Protein AF-A0A1V2IT65-F1 (afdb_monomer_lite)

pLDDT: mean 82.8, std 13.89, range [36.97, 96.88]

Sequence (158 aa):
MSALSPRAVWTALASGGTTGITTDDLIVRLDGPARRRIDRLELTLLLAVAASTGLLSPKGRPARWILTDDGAAYAAHLYTRPLVDAEVWSALADLDTTGAPDRFPGPGLAGRVGCPVRTMALWCRRQVLAGSLTRSPDGWELTEQGRRLVAAVAGVPA

Structure (mmCIF, N/CA/C/O backbone):
data_AF-A0A1V2IT65-F1
#
_entry.id   AF-A0A1V2IT65-F1
#
loop_
_atom_site.group_PDB
_atom_site.id
_atom_site.type_symbol
_atom_site.label_atom_id
_atom_site.label_alt_id
_atom_site.label_comp_id
_atom_site.label_asym_id
_atom_site.label_entity_id
_atom_site.label_seq_id
_atom_site.pdbx_PDB_ins_code
_atom_site.Cartn_x
_atom_site.Cartn_y
_atom_site.Cartn_z
_atom_site.occupancy
_atom_site.B_iso_or_equiv
_atom_site.auth_seq_id
_atom_site.auth_comp_id
_atom_site.auth_asym_id
_atom_site.auth_atom_id
_atom_site.pdbx_PDB_model_num
ATOM 1 N N . MET A 1 1 ? 0.488 -17.107 4.934 1.00 36.97 1 MET A N 1
ATOM 2 C CA . MET A 1 1 ? 1.228 -16.301 3.941 1.00 36.97 1 MET A CA 1
ATOM 3 C C . MET A 1 1 ? 0.691 -14.889 4.050 1.00 36.97 1 MET A C 1
ATOM 5 O O . MET A 1 1 ? -0.507 -14.732 3.857 1.00 36.97 1 MET A O 1
ATOM 9 N N . SER A 1 2 ? 1.498 -13.909 4.467 1.00 47.06 2 SER A N 1
ATOM 10 C CA . SER A 1 2 ? 1.027 -12.518 4.438 1.00 47.06 2 SER A CA 1
ATOM 11 C C . SER A 1 2 ? 1.199 -11.990 3.025 1.00 47.06 2 SER A C 1
ATOM 13 O O . SER A 1 2 ? 2.291 -12.074 2.468 1.00 47.06 2 SER A O 1
ATOM 15 N N . ALA A 1 3 ? 0.108 -11.539 2.421 1.00 58.66 3 ALA A N 1
ATOM 16 C CA . ALA A 1 3 ? 0.123 -11.039 1.061 1.00 58.66 3 ALA A CA 1
ATOM 17 C C . ALA A 1 3 ? 0.694 -9.618 1.071 1.00 58.66 3 ALA A C 1
ATOM 19 O O . ALA A 1 3 ? 0.043 -8.695 1.563 1.00 58.66 3 ALA A O 1
ATOM 20 N N . LEU A 1 4 ? 1.893 -9.437 0.508 1.00 71.00 4 LEU A N 1
ATOM 21 C CA . LEU A 1 4 ? 2.407 -8.117 0.143 1.00 71.00 4 LEU A CA 1
ATOM 22 C C . LEU A 1 4 ? 1.296 -7.323 -0.550 1.00 71.00 4 LEU A C 1
ATOM 24 O O . LEU A 1 4 ? 0.790 -7.750 -1.588 1.00 71.00 4 LEU A O 1
ATOM 28 N N . SER A 1 5 ? 0.912 -6.175 0.016 1.00 78.25 5 SER A N 1
ATOM 29 C CA . SER A 1 5 ? -0.107 -5.323 -0.597 1.00 78.25 5 SER A CA 1
ATOM 30 C C . SER A 1 5 ? 0.362 -4.926 -2.000 1.00 78.25 5 SER A C 1
ATOM 32 O O . SER A 1 5 ? 1.385 -4.240 -2.118 1.00 78.25 5 SER A O 1
ATOM 34 N N . PRO A 1 6 ? -0.368 -5.293 -3.075 1.00 84.38 6 PRO A N 1
ATOM 35 C CA . PRO A 1 6 ? 0.007 -4.893 -4.426 1.00 84.38 6 PRO A CA 1
ATOM 36 C C . PRO A 1 6 ? 0.147 -3.373 -4.516 1.00 84.38 6 PRO A C 1
ATOM 38 O O . PRO A 1 6 ? 1.107 -2.855 -5.077 1.00 84.38 6 PRO A O 1
ATOM 41 N N . ARG A 1 7 ? -0.765 -2.642 -3.870 1.00 89.00 7 ARG A N 1
ATOM 42 C CA . ARG A 1 7 ? -0.734 -1.182 -3.815 1.00 89.00 7 ARG A CA 1
ATOM 43 C C . ARG A 1 7 ? 0.570 -0.658 -3.194 1.00 89.00 7 ARG A C 1
ATOM 45 O O . ARG A 1 7 ? 1.197 0.235 -3.762 1.00 89.00 7 ARG A O 1
ATOM 52 N N . ALA A 1 8 ? 1.028 -1.250 -2.094 1.00 86.31 8 ALA A N 1
ATOM 53 C CA . ALA A 1 8 ? 2.295 -0.877 -1.464 1.00 86.31 8 ALA A CA 1
ATOM 54 C C . ALA A 1 8 ? 3.491 -1.111 -2.401 1.00 86.31 8 ALA A C 1
ATOM 56 O O . ALA A 1 8 ? 4.302 -0.210 -2.606 1.00 86.31 8 ALA A O 1
ATOM 57 N N . VAL A 1 9 ? 3.555 -2.279 -3.050 1.00 89.75 9 VAL A N 1
ATOM 58 C CA . VAL A 1 9 ? 4.630 -2.620 -3.996 1.00 89.75 9 VAL A CA 1
ATOM 59 C C . VAL A 1 9 ? 4.676 -1.634 -5.167 1.00 89.75 9 VAL A C 1
ATOM 61 O O . VAL A 1 9 ? 5.728 -1.066 -5.456 1.00 89.75 9 VAL A O 1
ATOM 64 N N . TRP A 1 10 ? 3.538 -1.373 -5.815 1.00 92.50 10 TRP A N 1
ATOM 65 C CA . TRP A 1 10 ? 3.475 -0.495 -6.988 1.00 92.50 10 TRP A CA 1
ATOM 66 C C . TRP A 1 10 ? 3.763 0.971 -6.661 1.00 92.50 10 TRP A C 1
ATOM 68 O O . TRP A 1 10 ? 4.412 1.662 -7.446 1.00 92.50 10 TRP A O 1
ATOM 78 N N . THR A 1 11 ? 3.364 1.448 -5.483 1.00 88.25 11 THR A N 1
ATOM 79 C CA . THR A 1 11 ? 3.736 2.802 -5.039 1.00 88.25 11 THR A CA 1
ATOM 80 C C . THR A 1 11 ? 5.215 2.930 -4.701 1.00 88.25 11 THR A C 1
ATOM 82 O O . THR A 1 11 ? 5.843 3.932 -5.054 1.00 88.25 11 THR A O 1
ATOM 85 N N . ALA A 1 12 ? 5.805 1.905 -4.085 1.00 89.50 12 ALA A N 1
ATOM 86 C CA . ALA A 1 12 ? 7.236 1.874 -3.827 1.00 89.50 12 ALA A CA 1
ATOM 87 C C . ALA A 1 12 ? 8.040 1.826 -5.140 1.00 89.50 12 ALA A C 1
ATOM 89 O O . ALA A 1 12 ? 9.022 2.559 -5.271 1.00 89.50 12 ALA A O 1
ATOM 90 N N . LEU A 1 13 ? 7.579 1.075 -6.147 1.00 92.06 13 LEU A N 1
ATOM 91 C CA . LEU A 1 13 ? 8.142 1.094 -7.503 1.00 92.06 13 LEU A CA 1
ATOM 92 C C . LEU A 1 13 ? 8.058 2.491 -8.140 1.00 92.06 13 LEU A C 1
ATOM 94 O O . LEU A 1 13 ? 9.059 2.990 -8.653 1.00 92.06 13 LEU A O 1
ATOM 98 N N . ALA A 1 14 ? 6.905 3.162 -8.047 1.00 89.88 14 ALA A N 1
ATOM 99 C CA . ALA A 1 14 ? 6.700 4.497 -8.621 1.00 89.88 14 ALA A CA 1
ATOM 100 C C . ALA A 1 14 ? 7.640 5.560 -8.038 1.00 89.88 14 ALA A C 1
ATOM 102 O O . ALA A 1 14 ? 8.116 6.437 -8.757 1.00 89.88 14 ALA A O 1
ATOM 103 N N . SER A 1 15 ? 7.992 5.443 -6.757 1.00 85.88 15 SER A N 1
ATOM 104 C CA . SER A 1 15 ? 8.977 6.332 -6.128 1.00 85.88 15 SER A CA 1
ATOM 105 C C . SER A 1 15 ? 10.421 6.139 -6.629 1.00 85.88 15 SER A C 1
ATOM 107 O O . SER A 1 15 ? 11.301 6.914 -6.262 1.00 85.88 15 SER A O 1
ATOM 109 N N . GLY A 1 16 ? 10.695 5.112 -7.443 1.00 83.62 16 GLY A N 1
ATOM 110 C CA . GLY A 1 16 ? 11.967 4.926 -8.152 1.00 83.62 16 GLY A CA 1
ATOM 111 C C . GLY A 1 16 ? 12.108 5.769 -9.428 1.00 83.62 16 GLY A C 1
ATOM 112 O O . GLY A 1 16 ? 13.212 5.870 -9.963 1.00 83.62 16 GLY A O 1
ATOM 113 N N . GLY A 1 17 ? 11.017 6.380 -9.910 1.00 85.12 17 GLY A N 1
ATOM 114 C CA . GLY A 1 17 ? 11.011 7.263 -11.077 1.00 85.12 17 GLY A CA 1
ATOM 115 C C . GLY A 1 17 ? 11.711 6.670 -12.307 1.00 85.12 17 GLY A C 1
ATOM 116 O O . GLY A 1 17 ? 11.645 5.470 -12.572 1.00 85.12 17 GLY A O 1
ATOM 117 N N . THR A 1 18 ? 12.422 7.520 -13.050 1.00 84.81 18 THR A N 1
ATOM 118 C CA . THR A 1 18 ? 13.148 7.130 -14.273 1.00 84.81 18 THR A CA 1
ATOM 119 C C . THR A 1 18 ? 14.453 6.382 -14.006 1.00 84.81 18 THR A C 1
ATOM 121 O O . THR A 1 18 ? 14.986 5.737 -14.907 1.00 84.81 18 THR A O 1
ATOM 124 N N . THR A 1 19 ? 14.982 6.434 -12.781 1.00 87.69 19 THR A N 1
ATOM 125 C CA . THR A 1 19 ? 16.212 5.720 -12.409 1.00 87.69 19 THR A CA 1
ATOM 126 C C . THR A 1 19 ? 15.967 4.244 -12.100 1.00 87.69 19 THR A C 1
ATOM 128 O O . THR A 1 19 ? 16.907 3.446 -12.137 1.00 87.69 19 THR A O 1
ATOM 131 N N . GLY A 1 20 ? 14.712 3.887 -11.812 1.00 90.75 20 GLY A N 1
ATOM 132 C CA . GLY A 1 20 ? 14.311 2.566 -11.346 1.00 90.75 20 GLY A CA 1
ATOM 133 C C . GLY A 1 20 ? 14.714 2.292 -9.902 1.00 90.75 20 GLY A C 1
ATOM 134 O O . GLY A 1 20 ? 15.377 3.098 -9.249 1.00 90.75 20 GLY A O 1
ATOM 135 N N . ILE A 1 21 ? 14.312 1.126 -9.408 1.00 93.50 21 ILE A N 1
ATOM 136 C CA . ILE A 1 21 ? 14.603 0.659 -8.049 1.00 93.50 21 ILE A CA 1
ATOM 137 C C . ILE A 1 21 ? 15.145 -0.771 -8.087 1.00 93.50 21 ILE A C 1
ATOM 139 O O . ILE A 1 21 ? 14.717 -1.572 -8.920 1.00 93.50 21 ILE A O 1
ATOM 143 N N . THR A 1 22 ? 16.108 -1.107 -7.228 1.00 92.81 22 THR A N 1
ATOM 144 C CA . THR A 1 22 ? 16.573 -2.497 -7.104 1.00 92.81 22 THR A CA 1
ATOM 145 C C . THR A 1 22 ? 15.645 -3.303 -6.193 1.00 92.81 22 THR A C 1
ATOM 147 O O . THR A 1 22 ? 14.891 -2.743 -5.399 1.00 92.81 22 THR A O 1
ATOM 150 N N . THR A 1 23 ? 15.704 -4.634 -6.271 1.00 91.19 23 THR A N 1
ATOM 151 C CA . THR A 1 23 ? 14.961 -5.495 -5.335 1.00 91.19 23 THR A CA 1
ATOM 152 C C . THR A 1 23 ? 15.364 -5.229 -3.880 1.00 91.19 23 THR A C 1
ATOM 154 O O . THR A 1 23 ? 14.504 -5.234 -3.008 1.00 91.19 23 THR A O 1
ATOM 157 N N . ASP A 1 24 ? 16.646 -4.955 -3.611 1.00 88.94 24 ASP A N 1
ATOM 158 C CA . ASP A 1 24 ? 17.140 -4.632 -2.265 1.00 88.94 24 ASP A CA 1
ATOM 159 C C . ASP A 1 24 ? 16.550 -3.324 -1.734 1.00 88.94 24 ASP A C 1
ATOM 161 O O . ASP A 1 24 ? 16.014 -3.292 -0.627 1.00 88.94 24 ASP A O 1
ATOM 165 N N . ASP A 1 25 ? 16.562 -2.269 -2.550 1.00 89.56 25 ASP A N 1
ATOM 166 C CA . ASP A 1 25 ? 15.951 -0.986 -2.188 1.00 89.56 25 ASP A CA 1
ATOM 167 C C . ASP A 1 25 ? 14.444 -1.135 -1.935 1.00 89.56 25 ASP A C 1
ATOM 169 O O . ASP A 1 25 ? 13.890 -0.505 -1.033 1.00 89.56 25 ASP A O 1
ATOM 173 N N . LEU A 1 26 ? 13.772 -1.977 -2.726 1.00 89.44 26 LEU A N 1
ATOM 174 C CA . LEU A 1 26 ? 12.345 -2.239 -2.582 1.00 89.44 26 LEU A CA 1
ATOM 175 C C . LEU A 1 26 ? 12.040 -2.986 -1.276 1.00 89.44 26 LEU A C 1
ATOM 177 O O . LEU A 1 26 ? 11.113 -2.596 -0.573 1.00 89.44 26 LEU A O 1
ATOM 181 N N . ILE A 1 27 ? 12.845 -3.990 -0.912 1.00 86.56 27 ILE A N 1
ATOM 182 C CA . ILE A 1 27 ? 12.737 -4.683 0.383 1.00 86.56 27 ILE A CA 1
ATOM 183 C C . ILE A 1 27 ? 12.913 -3.685 1.527 1.00 86.56 27 ILE A C 1
ATOM 185 O O . ILE A 1 27 ? 12.055 -3.616 2.396 1.00 86.56 27 ILE A O 1
ATOM 189 N N . VAL A 1 28 ? 13.959 -2.851 1.497 1.00 84.81 28 VAL A N 1
ATOM 190 C CA . VAL A 1 28 ? 14.205 -1.843 2.546 1.00 84.81 28 VAL A CA 1
ATOM 191 C C . VAL A 1 28 ? 13.018 -0.887 2.701 1.00 84.81 28 VAL A C 1
ATOM 193 O O . VAL A 1 28 ? 12.633 -0.552 3.822 1.00 84.81 28 VAL A O 1
ATOM 196 N N . ARG A 1 29 ? 12.413 -0.457 1.587 1.00 82.75 29 ARG A N 1
ATOM 197 C CA . ARG A 1 29 ? 11.243 0.436 1.607 1.00 82.75 29 ARG A CA 1
ATOM 198 C C . ARG A 1 29 ? 9.984 -0.239 2.144 1.00 82.75 29 ARG A C 1
ATOM 200 O O . ARG A 1 29 ? 9.202 0.424 2.819 1.00 82.75 29 ARG A O 1
ATOM 207 N N . LEU A 1 30 ? 9.777 -1.515 1.828 1.00 80.75 30 LEU A N 1
ATOM 208 C CA . LEU A 1 30 ? 8.573 -2.253 2.209 1.00 80.75 30 LEU A CA 1
ATOM 209 C C . LEU A 1 30 ? 8.655 -2.841 3.631 1.00 80.75 30 LEU A C 1
ATOM 211 O O . LEU A 1 30 ? 7.638 -2.865 4.321 1.00 80.75 30 LEU A O 1
ATOM 215 N N . ASP A 1 31 ? 9.840 -3.256 4.090 1.00 73.12 31 ASP A N 1
ATOM 216 C CA . ASP A 1 31 ? 10.048 -3.837 5.427 1.00 73.12 31 ASP A CA 1
ATOM 217 C C . ASP A 1 31 ? 9.824 -2.795 6.541 1.00 73.12 31 ASP A C 1
ATOM 219 O O . ASP A 1 31 ? 9.221 -3.092 7.576 1.00 73.12 31 ASP A O 1
ATOM 223 N N . GLY A 1 32 ? 10.266 -1.546 6.348 1.00 60.53 32 GLY A N 1
ATOM 224 C CA . GLY A 1 32 ? 10.231 -0.527 7.404 1.00 60.53 32 GLY A CA 1
ATOM 225 C C . GLY A 1 32 ? 10.955 -0.955 8.705 1.00 60.53 32 GLY A C 1
ATOM 226 O O . GLY A 1 32 ? 11.633 -1.981 8.756 1.00 60.53 32 GLY A O 1
ATOM 227 N N . PRO A 1 33 ? 10.858 -0.173 9.799 1.00 42.44 33 PRO A N 1
ATOM 228 C CA . PRO A 1 33 ? 11.583 -0.453 11.048 1.00 42.44 33 PRO A CA 1
ATOM 229 C C . PRO A 1 33 ? 10.994 -1.592 11.910 1.00 42.44 33 PRO A C 1
ATOM 231 O O . PRO A 1 33 ? 11.645 -2.028 12.857 1.00 42.44 33 PRO A O 1
ATOM 234 N N . ALA A 1 34 ? 9.795 -2.095 11.598 1.00 44.47 34 ALA A N 1
ATOM 235 C CA . ALA A 1 34 ? 9.119 -3.164 12.342 1.00 44.47 34 ALA A CA 1
ATOM 236 C C . ALA A 1 34 ? 9.144 -4.452 11.505 1.00 44.47 34 ALA A C 1
ATOM 238 O O . ALA A 1 34 ? 8.352 -4.632 10.584 1.00 44.47 34 ALA A O 1
ATOM 239 N N . ARG A 1 35 ? 10.143 -5.290 11.780 1.00 50.91 35 ARG A N 1
ATOM 240 C CA . ARG A 1 35 ? 10.584 -6.403 10.933 1.00 50.91 35 ARG A CA 1
ATOM 241 C C . ARG A 1 35 ? 9.530 -7.506 10.772 1.00 50.91 35 ARG A C 1
ATOM 243 O O . ARG A 1 35 ? 9.283 -8.259 11.709 1.00 50.91 35 ARG A O 1
ATOM 250 N N . ARG A 1 36 ? 9.106 -7.743 9.530 1.00 58.12 36 ARG A N 1
ATOM 251 C CA . ARG A 1 36 ? 8.805 -9.084 9.004 1.00 58.12 36 ARG A CA 1
ATOM 252 C C . ARG A 1 36 ? 9.618 -9.237 7.724 1.00 58.12 36 ARG A C 1
ATOM 254 O O . ARG A 1 36 ? 9.602 -8.338 6.902 1.00 58.12 36 ARG A O 1
ATOM 261 N N . ARG A 1 37 ? 10.391 -10.316 7.588 1.00 62.44 37 ARG A N 1
ATOM 262 C CA . ARG A 1 37 ? 11.332 -10.484 6.470 1.00 62.44 37 ARG A CA 1
ATOM 263 C C . ARG A 1 37 ? 10.543 -10.742 5.186 1.00 62.44 37 ARG A C 1
ATOM 265 O O . ARG A 1 37 ? 10.010 -11.840 5.040 1.00 62.44 37 ARG A O 1
ATOM 272 N N . ILE A 1 38 ? 10.465 -9.766 4.281 1.00 73.25 38 ILE A N 1
ATOM 273 C CA . ILE A 1 38 ? 9.951 -10.009 2.929 1.00 73.25 38 ILE A CA 1
ATOM 274 C C . ILE A 1 38 ? 10.789 -11.104 2.267 1.00 73.25 38 ILE A C 1
ATOM 276 O O . ILE A 1 38 ? 12.025 -11.052 2.268 1.00 73.25 38 ILE A O 1
ATOM 280 N N . ASP A 1 39 ? 10.120 -12.109 1.699 1.00 80.69 39 ASP A N 1
ATOM 281 C CA . ASP A 1 39 ? 10.804 -13.134 0.924 1.00 80.69 39 ASP A CA 1
ATOM 282 C C . ASP A 1 39 ? 11.313 -12.514 -0.385 1.00 80.69 39 ASP A C 1
ATOM 284 O O . ASP A 1 39 ? 10.555 -12.123 -1.278 1.00 80.69 39 ASP A O 1
ATOM 288 N N . ARG A 1 40 ? 12.641 -12.411 -0.492 1.00 85.69 40 ARG A N 1
ATOM 289 C CA . ARG A 1 40 ? 13.320 -11.881 -1.675 1.00 85.69 40 ARG A CA 1
ATOM 290 C C . ARG A 1 40 ? 12.934 -12.647 -2.937 1.00 85.69 40 ARG A C 1
ATOM 292 O O . ARG A 1 40 ? 12.837 -12.026 -3.997 1.00 85.69 40 ARG A O 1
ATOM 299 N N . LEU A 1 41 ? 12.778 -13.967 -2.854 1.00 86.25 41 LEU A N 1
ATOM 300 C CA . LEU A 1 41 ? 12.441 -14.798 -4.003 1.00 86.25 41 LEU A CA 1
ATOM 301 C C . LEU A 1 41 ? 11.020 -14.488 -4.473 1.00 86.25 41 LEU A C 1
ATOM 303 O O . LEU A 1 41 ? 10.825 -14.242 -5.661 1.00 86.25 41 LEU A O 1
ATOM 307 N N . GLU A 1 42 ? 10.065 -14.420 -3.545 1.00 84.69 42 GLU A N 1
ATOM 308 C CA . GLU A 1 42 ? 8.672 -14.071 -3.844 1.00 84.69 42 GLU A CA 1
ATOM 309 C C . GLU A 1 42 ? 8.573 -12.692 -4.504 1.00 84.69 42 GLU A C 1
ATOM 311 O O . GLU A 1 42 ? 7.977 -12.550 -5.575 1.00 84.69 42 GLU A O 1
ATOM 316 N N . LEU A 1 43 ? 9.242 -11.686 -3.929 1.00 88.19 43 LEU A N 1
ATOM 317 C CA . LEU A 1 43 ? 9.264 -10.342 -4.499 1.00 88.19 43 LEU A CA 1
ATOM 318 C C . LEU A 1 43 ? 9.926 -10.325 -5.883 1.00 88.19 43 LEU A C 1
ATOM 320 O O . LEU A 1 43 ? 9.425 -9.686 -6.804 1.00 88.19 43 LEU A O 1
ATOM 324 N N . THR A 1 44 ? 11.032 -11.049 -6.063 1.00 90.50 44 THR A N 1
ATOM 325 C CA . THR A 1 44 ? 11.723 -11.128 -7.359 1.00 90.50 44 THR A CA 1
ATOM 326 C C . THR A 1 44 ? 10.845 -11.779 -8.428 1.00 90.50 44 THR A C 1
ATOM 328 O O . THR A 1 44 ? 10.813 -11.293 -9.557 1.00 90.50 44 THR A O 1
ATOM 331 N N . LEU A 1 45 ? 10.109 -12.841 -8.089 1.00 89.56 45 LEU A N 1
ATOM 332 C CA . LEU A 1 45 ? 9.168 -13.493 -9.003 1.00 89.56 45 LEU A CA 1
ATOM 333 C C . LEU A 1 45 ? 8.018 -12.556 -9.384 1.00 89.56 45 LEU A C 1
ATOM 335 O O . LEU A 1 45 ? 7.698 -12.448 -10.566 1.00 89.56 45 LEU A O 1
ATOM 339 N N . LEU A 1 46 ? 7.456 -11.821 -8.420 1.00 90.62 46 LEU A N 1
ATOM 340 C CA . LEU A 1 46 ? 6.443 -10.793 -8.682 1.00 90.62 46 LEU A CA 1
ATOM 341 C C . LEU A 1 46 ? 6.938 -9.743 -9.687 1.00 90.62 46 LEU A C 1
ATOM 343 O O . LEU A 1 46 ? 6.235 -9.419 -10.644 1.00 90.62 46 LEU A O 1
ATOM 347 N N . LEU A 1 47 ? 8.163 -9.246 -9.506 1.00 93.75 47 LEU A N 1
ATOM 348 C CA . LEU A 1 47 ? 8.771 -8.260 -10.404 1.00 93.75 47 LEU A CA 1
ATOM 349 C C . LEU A 1 47 ? 9.067 -8.847 -11.790 1.00 93.75 47 LEU A C 1
ATOM 351 O O . LEU A 1 47 ? 8.848 -8.181 -12.801 1.00 93.75 47 LEU A O 1
ATOM 355 N N . ALA A 1 48 ? 9.508 -10.104 -11.857 1.00 93.12 48 ALA A N 1
ATOM 356 C CA . ALA A 1 48 ? 9.735 -10.803 -13.118 1.00 93.12 48 ALA A CA 1
ATOM 357 C C . ALA A 1 48 ? 8.432 -11.015 -13.907 1.00 93.12 48 ALA A C 1
ATOM 359 O O . ALA A 1 48 ? 8.418 -10.816 -15.120 1.00 93.12 48 ALA A O 1
ATOM 360 N N . VAL A 1 49 ? 7.328 -11.354 -13.233 1.00 94.31 49 VAL A N 1
ATOM 361 C CA . VAL A 1 49 ? 5.995 -11.467 -13.852 1.00 94.31 49 VAL A CA 1
ATOM 362 C C . VAL A 1 49 ? 5.481 -10.101 -14.316 1.00 94.31 49 VAL A C 1
ATOM 364 O O . VAL A 1 49 ? 4.951 -9.965 -15.418 1.00 94.31 49 VAL A O 1
ATOM 367 N N . ALA A 1 50 ? 5.673 -9.051 -13.518 1.00 94.69 50 ALA A N 1
ATOM 368 C CA . ALA A 1 50 ? 5.342 -7.689 -13.934 1.00 94.69 50 ALA A CA 1
ATOM 369 C C . ALA A 1 50 ? 6.173 -7.240 -15.155 1.00 94.69 50 ALA A C 1
ATOM 371 O O . ALA A 1 50 ? 5.673 -6.532 -16.027 1.00 94.69 50 ALA A O 1
ATOM 372 N N . ALA A 1 51 ? 7.423 -7.693 -15.270 1.00 95.44 51 ALA A N 1
ATOM 373 C CA . ALA A 1 51 ? 8.235 -7.447 -16.456 1.00 95.44 51 ALA A CA 1
ATOM 374 C C . ALA A 1 51 ? 7.766 -8.253 -17.677 1.00 95.44 51 ALA A C 1
ATOM 376 O O . ALA A 1 51 ? 7.688 -7.702 -18.773 1.00 95.44 51 ALA A O 1
ATOM 377 N N . SER A 1 52 ? 7.404 -9.530 -17.511 1.00 95.94 52 SER A N 1
ATOM 378 C CA . SER A 1 52 ? 6.910 -10.360 -18.622 1.00 95.94 52 SER A CA 1
ATOM 379 C C . SER A 1 52 ? 5.552 -9.900 -19.160 1.00 95.94 52 SER A C 1
ATOM 381 O O . SER A 1 52 ? 5.243 -10.136 -20.324 1.00 95.94 52 SER A O 1
ATOM 383 N N . THR A 1 53 ? 4.770 -9.204 -18.335 1.00 94.75 53 THR A N 1
ATOM 384 C CA . THR A 1 53 ? 3.493 -8.575 -18.709 1.00 94.75 53 THR A CA 1
ATOM 385 C C . THR A 1 53 ? 3.648 -7.147 -19.240 1.00 94.75 53 THR A C 1
ATOM 387 O O . THR A 1 53 ? 2.650 -6.505 -19.551 1.00 94.7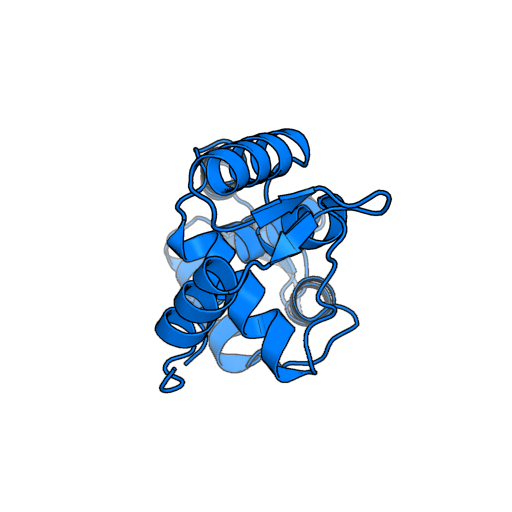5 53 THR A O 1
ATOM 390 N N . GLY A 1 54 ? 4.880 -6.641 -19.371 1.00 95.50 54 GLY A N 1
ATOM 391 C CA . GLY A 1 54 ? 5.157 -5.328 -19.961 1.00 95.50 54 GLY A CA 1
ATOM 392 C C . GLY A 1 54 ? 4.959 -4.135 -19.023 1.00 95.50 54 GLY A C 1
ATOM 393 O O . GLY A 1 54 ? 5.062 -2.996 -19.470 1.00 95.50 54 GLY A O 1
ATOM 394 N N . LEU A 1 55 ? 4.723 -4.355 -17.728 1.00 96.62 55 LEU A N 1
ATOM 395 C CA . LEU A 1 55 ? 4.549 -3.282 -16.740 1.00 96.62 55 LEU A CA 1
ATOM 396 C C . LEU A 1 55 ? 5.882 -2.780 -16.157 1.00 96.62 55 LEU A C 1
ATOM 398 O O . LEU A 1 55 ? 5.965 -1.675 -15.619 1.00 96.62 55 LEU A O 1
ATOM 402 N N . LEU A 1 56 ? 6.938 -3.591 -16.250 1.00 96.88 56 LEU A N 1
ATOM 403 C CA . LEU A 1 56 ? 8.287 -3.237 -15.814 1.00 96.88 56 LEU A CA 1
ATOM 404 C C . LEU A 1 56 ? 9.316 -3.506 -16.912 1.00 96.88 56 LEU A C 1
ATOM 406 O O . LEU A 1 56 ? 9.239 -4.488 -17.644 1.00 96.88 56 LEU A O 1
ATOM 410 N N . SER A 1 57 ? 10.343 -2.665 -16.966 1.00 95.75 57 SER A N 1
ATOM 411 C CA . SER A 1 57 ? 11.542 -2.872 -17.770 1.00 95.75 57 SER A CA 1
ATOM 412 C C . SER A 1 57 ? 12.750 -3.065 -16.846 1.00 95.75 57 SER A C 1
ATOM 414 O O . SER A 1 57 ? 13.139 -2.118 -16.154 1.00 95.75 57 SER A O 1
ATOM 416 N N . PRO A 1 58 ? 13.361 -4.264 -16.795 1.00 94.75 58 PRO A N 1
ATOM 417 C CA . PRO A 1 58 ? 14.597 -4.472 -16.051 1.00 94.75 58 PRO A CA 1
ATOM 418 C C . PRO A 1 58 ? 15.788 -3.847 -16.793 1.00 94.75 58 PRO A C 1
ATOM 420 O O . PRO A 1 58 ? 15.982 -4.076 -17.990 1.00 94.75 58 PRO A O 1
ATOM 423 N N . LYS A 1 59 ? 16.627 -3.081 -16.086 1.00 92.25 59 LYS A N 1
ATOM 424 C CA . LYS A 1 59 ? 17.849 -2.462 -16.629 1.00 92.25 59 LYS A CA 1
ATOM 425 C C . LYS A 1 59 ? 19.080 -2.761 -15.775 1.00 92.25 59 LYS A C 1
ATOM 427 O O . LYS A 1 59 ? 19.045 -2.624 -14.558 1.00 92.25 59 LYS A O 1
ATOM 432 N N . GLY A 1 60 ? 20.197 -3.079 -16.429 1.00 90.06 60 GLY A N 1
ATOM 433 C CA . GLY A 1 60 ? 21.498 -3.262 -15.776 1.00 90.06 60 GLY A CA 1
ATOM 434 C C . GLY A 1 60 ? 21.627 -4.543 -14.942 1.00 90.06 60 GLY A C 1
ATOM 435 O O . GLY A 1 60 ? 20.782 -5.438 -14.999 1.00 90.06 60 GLY A O 1
ATOM 436 N N . ARG A 1 61 ? 22.736 -4.637 -14.197 1.00 85.62 61 ARG A N 1
ATOM 437 C CA . ARG A 1 61 ? 23.028 -5.704 -13.228 1.00 85.62 61 ARG A CA 1
ATOM 438 C C . ARG A 1 61 ? 23.662 -5.081 -11.968 1.00 85.62 61 ARG A C 1
ATOM 440 O O . ARG A 1 61 ? 24.713 -4.461 -12.113 1.00 85.62 61 ARG A O 1
ATOM 447 N N . PRO A 1 62 ? 23.065 -5.226 -10.766 1.00 83.75 62 PRO A N 1
ATOM 448 C CA . PRO A 1 62 ? 21.763 -5.851 -10.501 1.00 83.75 62 PRO A CA 1
ATOM 449 C C . PRO A 1 62 ? 20.620 -5.131 -11.234 1.00 83.75 62 PRO A C 1
ATOM 451 O O . PRO A 1 62 ? 20.736 -3.951 -11.564 1.00 83.75 62 PRO A O 1
ATOM 454 N N . ALA A 1 63 ? 19.546 -5.865 -11.539 1.00 89.31 63 ALA A N 1
ATOM 455 C CA . ALA A 1 63 ? 18.420 -5.319 -12.288 1.00 89.31 63 ALA A CA 1
ATOM 456 C C . ALA A 1 63 ? 17.766 -4.169 -11.509 1.00 89.31 63 ALA A C 1
ATOM 458 O O . ALA A 1 63 ? 17.378 -4.324 -10.349 1.00 89.31 63 ALA A O 1
ATOM 459 N N . ARG A 1 64 ? 17.635 -3.021 -12.169 1.00 94.31 64 ARG A N 1
ATOM 460 C CA . ARG A 1 64 ? 16.773 -1.919 -11.753 1.00 94.31 64 ARG A CA 1
ATOM 461 C C . ARG A 1 64 ? 15.443 -2.058 -12.467 1.00 94.31 64 ARG A C 1
ATOM 463 O O . ARG A 1 64 ? 15.409 -2.133 -13.694 1.00 94.31 64 ARG A O 1
ATOM 470 N N . TRP A 1 65 ? 14.370 -2.095 -11.699 1.00 95.31 65 TRP A N 1
ATOM 471 C CA . TRP A 1 65 ? 13.010 -2.192 -12.201 1.00 95.31 65 TRP A CA 1
ATOM 472 C C . TRP A 1 65 ? 12.499 -0.785 -12.483 1.00 95.31 65 TRP A C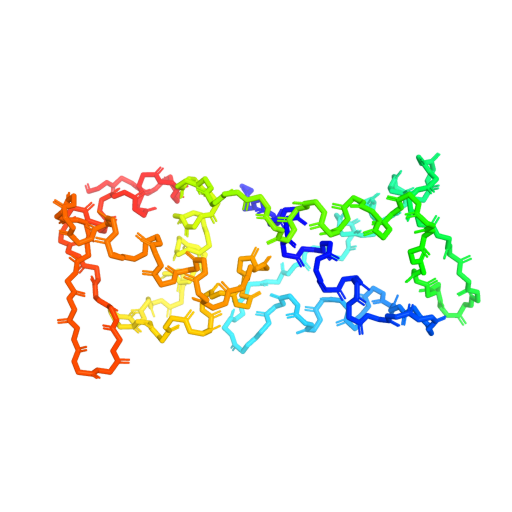 1
ATOM 474 O O . TRP A 1 65 ? 12.376 0.027 -11.565 1.00 95.31 65 TRP A O 1
ATOM 484 N N . ILE A 1 66 ? 12.263 -0.485 -13.758 1.00 95.50 66 ILE A N 1
ATOM 485 C CA . ILE A 1 66 ? 11.722 0.798 -14.216 1.00 95.50 66 ILE A CA 1
ATOM 486 C C . ILE A 1 66 ? 10.285 0.565 -14.668 1.00 95.50 66 ILE A C 1
ATOM 488 O O . ILE A 1 66 ? 10.025 -0.398 -15.388 1.00 95.50 66 ILE A O 1
ATOM 492 N N . LEU A 1 67 ? 9.357 1.428 -14.261 1.00 96.00 67 LEU A N 1
ATOM 493 C CA . LEU A 1 67 ? 7.986 1.379 -14.767 1.00 96.00 67 LEU A CA 1
ATOM 494 C C . LEU A 1 67 ? 7.961 1.726 -16.257 1.00 96.00 67 LEU A C 1
ATOM 496 O O . LEU A 1 67 ? 8.588 2.694 -16.684 1.00 96.00 67 LEU A O 1
ATOM 500 N N . THR A 1 68 ? 7.229 0.937 -17.036 1.00 96.19 68 THR A N 1
ATOM 501 C CA . THR A 1 68 ? 6.779 1.362 -18.368 1.00 96.19 68 THR A CA 1
ATOM 502 C C . THR A 1 68 ? 5.640 2.374 -18.226 1.00 96.19 68 THR A C 1
ATOM 504 O O . THR A 1 68 ? 5.155 2.602 -17.115 1.00 96.19 68 THR A O 1
ATOM 507 N N . ASP A 1 69 ? 5.176 2.963 -19.328 1.00 95.62 69 ASP A N 1
ATOM 508 C CA . ASP A 1 69 ? 4.010 3.857 -19.296 1.00 95.62 69 ASP A CA 1
ATOM 509 C C . ASP A 1 69 ? 2.764 3.133 -18.754 1.00 95.62 69 ASP A C 1
ATOM 511 O O . ASP A 1 69 ? 2.071 3.660 -17.881 1.00 95.62 69 ASP A O 1
ATOM 515 N N . ASP A 1 70 ? 2.546 1.880 -19.168 1.00 95.81 70 ASP A N 1
ATOM 516 C CA . ASP A 1 70 ? 1.465 1.031 -18.654 1.00 95.81 70 ASP A CA 1
ATOM 517 C C . ASP A 1 70 ? 1.648 0.713 -17.164 1.00 95.81 70 ASP A C 1
ATOM 519 O O . ASP A 1 70 ? 0.699 0.785 -16.379 1.00 95.81 70 ASP A O 1
ATOM 523 N N . GLY A 1 71 ? 2.880 0.418 -16.738 1.00 95.12 71 GLY A N 1
ATOM 524 C CA . GLY A 1 71 ? 3.210 0.223 -15.326 1.00 95.12 71 GLY A CA 1
ATOM 525 C C . GLY A 1 71 ? 2.960 1.473 -14.482 1.00 95.12 71 GLY A C 1
ATOM 526 O O . GLY A 1 71 ? 2.427 1.380 -13.375 1.00 95.12 71 GLY A O 1
ATOM 527 N N . ALA A 1 72 ? 3.304 2.651 -15.004 1.00 93.75 72 ALA A N 1
ATOM 528 C CA . ALA A 1 72 ? 3.072 3.932 -14.347 1.00 93.75 72 ALA A CA 1
ATOM 529 C C . ALA A 1 72 ? 1.575 4.251 -14.246 1.00 93.75 72 ALA A C 1
ATOM 531 O O . ALA A 1 72 ? 1.106 4.648 -13.176 1.00 93.75 72 ALA A O 1
ATOM 532 N N . ALA A 1 73 ? 0.810 4.011 -15.314 1.00 94.12 73 ALA A N 1
ATOM 533 C CA . ALA A 1 73 ? -0.643 4.147 -15.308 1.00 94.12 73 ALA A CA 1
ATOM 534 C C . ALA A 1 73 ? -1.296 3.190 -14.298 1.00 94.12 73 ALA A C 1
ATOM 536 O O . ALA A 1 73 ? -2.164 3.598 -13.521 1.00 94.12 73 ALA A O 1
ATOM 537 N N . TYR A 1 74 ? -0.833 1.939 -14.240 1.00 93.88 74 TYR A N 1
ATOM 538 C CA . TYR A 1 74 ? -1.315 0.952 -13.279 1.00 93.88 74 TYR A CA 1
ATOM 539 C C . TYR A 1 74 ? -0.998 1.347 -11.829 1.00 93.88 74 TYR A C 1
ATOM 541 O O . TYR A 1 74 ? -1.882 1.323 -10.968 1.00 93.88 74 TYR A O 1
ATOM 549 N N . ALA A 1 75 ? 0.229 1.798 -11.553 1.00 92.69 75 ALA A N 1
ATOM 550 C CA . ALA A 1 75 ? 0.611 2.300 -10.236 1.00 92.69 75 ALA A CA 1
ATOM 551 C C . ALA A 1 75 ? -0.234 3.518 -9.820 1.00 92.69 75 ALA A C 1
ATOM 553 O O . ALA A 1 75 ? -0.719 3.579 -8.687 1.00 92.69 75 ALA A O 1
ATOM 554 N N . ALA A 1 76 ? -0.475 4.459 -10.739 1.00 92.06 76 ALA A N 1
ATOM 555 C CA . ALA A 1 76 ? -1.320 5.627 -10.496 1.00 92.06 76 ALA A CA 1
ATOM 556 C C . ALA A 1 76 ? -2.784 5.241 -10.217 1.00 92.06 76 ALA A C 1
ATOM 558 O O . ALA A 1 76 ? -3.410 5.785 -9.299 1.00 92.06 76 ALA A O 1
ATOM 559 N N . HIS A 1 77 ? -3.323 4.265 -10.953 1.00 92.62 77 HIS A N 1
ATOM 560 C CA . HIS A 1 77 ? -4.653 3.712 -10.704 1.00 92.62 77 HIS A CA 1
ATOM 561 C C . HIS A 1 77 ? -4.752 3.102 -9.297 1.00 92.62 77 HIS A C 1
ATOM 563 O O . HIS A 1 77 ? -5.659 3.439 -8.532 1.00 92.62 77 HIS A O 1
ATOM 569 N N . LEU A 1 78 ? -3.788 2.262 -8.906 1.00 90.94 78 LEU A N 1
ATOM 570 C CA . LEU A 1 78 ? -3.754 1.661 -7.570 1.00 90.94 78 LEU A CA 1
ATOM 571 C C . LEU A 1 78 ? -3.616 2.706 -6.454 1.00 90.94 78 LEU A C 1
ATOM 573 O O . LEU A 1 78 ? -4.237 2.563 -5.399 1.00 90.94 78 LEU A O 1
ATOM 577 N N . TYR A 1 79 ? -2.837 3.765 -6.678 1.00 88.69 79 TYR A N 1
ATOM 578 C CA . TYR A 1 79 ? -2.647 4.831 -5.695 1.00 88.69 79 TYR A CA 1
ATOM 579 C C . TYR A 1 79 ? -3.929 5.637 -5.445 1.00 88.69 79 TYR A C 1
ATOM 581 O O . TYR A 1 79 ? -4.219 6.019 -4.309 1.00 88.69 79 TYR A O 1
ATOM 589 N N . THR A 1 80 ? -4.713 5.882 -6.496 1.00 88.62 80 THR A N 1
ATOM 590 C CA . THR A 1 80 ? -5.882 6.777 -6.454 1.00 88.62 80 THR A CA 1
ATOM 591 C C . THR A 1 80 ? -7.208 6.065 -6.192 1.00 88.62 80 THR A C 1
ATOM 593 O O . THR A 1 80 ? -8.156 6.708 -5.736 1.00 88.62 80 THR A O 1
ATOM 596 N N . ARG A 1 81 ? -7.298 4.748 -6.424 1.00 89.62 81 ARG A N 1
ATOM 597 C CA . ARG A 1 81 ? -8.536 3.990 -6.189 1.00 89.62 81 ARG A CA 1
ATOM 598 C C . ARG A 1 81 ? -8.939 3.978 -4.701 1.00 89.62 81 ARG A C 1
ATOM 600 O O . ARG A 1 81 ? -8.064 4.014 -3.827 1.00 89.62 81 ARG A O 1
ATOM 607 N N . PRO A 1 82 ? -10.239 3.840 -4.378 1.00 89.12 82 PRO A N 1
ATOM 608 C CA . PRO A 1 82 ? -10.705 3.690 -2.998 1.00 89.12 82 PRO A CA 1
ATOM 609 C C . PRO A 1 82 ? -9.987 2.566 -2.235 1.00 89.12 82 PRO A C 1
ATOM 611 O O . PRO A 1 82 ? -9.580 1.560 -2.820 1.00 89.12 82 PRO A O 1
ATOM 614 N N . LEU A 1 83 ? -9.817 2.739 -0.922 1.00 90.25 83 LEU A N 1
ATOM 615 C CA . LEU A 1 83 ? -9.267 1.698 -0.051 1.00 90.25 83 LEU A CA 1
ATOM 616 C C . LEU A 1 83 ? -10.298 0.594 0.180 1.00 90.25 83 LEU A C 1
ATOM 618 O O . LEU A 1 83 ? -11.445 0.875 0.545 1.00 90.25 83 LEU A O 1
ATOM 622 N N . VAL A 1 84 ? -9.858 -0.650 0.009 1.00 88.88 84 VAL A N 1
ATOM 623 C CA . VAL A 1 84 ? -10.619 -1.834 0.407 1.00 88.88 84 VAL A CA 1
ATOM 624 C C . VAL A 1 84 ? -10.239 -2.179 1.842 1.00 88.88 84 VAL A C 1
ATOM 626 O O . VAL A 1 84 ? -9.060 -2.185 2.184 1.00 88.88 84 VAL A O 1
ATOM 629 N N . ASP A 1 85 ? -11.228 -2.482 2.683 1.00 90.06 85 ASP A N 1
ATOM 630 C CA . ASP A 1 85 ? -11.003 -2.733 4.113 1.00 90.06 85 ASP A CA 1
ATOM 631 C C . ASP A 1 85 ? -9.982 -3.851 4.355 1.00 90.06 85 ASP A C 1
ATOM 633 O O . ASP A 1 85 ? -9.089 -3.690 5.180 1.00 90.06 85 ASP A O 1
ATOM 637 N N . ALA A 1 86 ? -10.038 -4.927 3.565 1.00 85.69 86 ALA A N 1
ATOM 638 C CA . ALA A 1 86 ? -9.080 -6.027 3.642 1.00 85.69 86 ALA A CA 1
ATOM 639 C C . ALA A 1 86 ? -7.617 -5.582 3.435 1.00 85.69 86 ALA A C 1
ATOM 641 O O . ALA A 1 86 ? -6.739 -6.101 4.110 1.00 85.69 86 ALA A O 1
ATOM 642 N N . GLU A 1 87 ? -7.333 -4.601 2.565 1.00 85.25 87 GLU A N 1
ATOM 643 C CA . GLU A 1 87 ? -5.955 -4.111 2.359 1.00 85.25 87 GLU A CA 1
ATOM 644 C C . GLU A 1 87 ? -5.396 -3.465 3.632 1.00 85.25 87 GLU A C 1
ATOM 646 O O . GLU A 1 87 ? -4.223 -3.632 3.962 1.00 85.25 87 GLU A O 1
ATOM 651 N N . VAL A 1 88 ? -6.240 -2.716 4.345 1.00 88.06 88 VAL A N 1
ATOM 652 C CA . VAL A 1 88 ? -5.830 -1.973 5.539 1.00 88.06 88 VAL A CA 1
ATOM 653 C C . VAL A 1 88 ? -5.796 -2.887 6.760 1.00 88.06 88 VAL A C 1
ATOM 655 O O . VAL A 1 88 ? -4.845 -2.819 7.535 1.00 88.06 88 VAL A O 1
ATOM 658 N N . TRP A 1 89 ? -6.778 -3.780 6.909 1.00 88.00 89 TRP A N 1
ATOM 659 C CA . TRP A 1 89 ? -6.788 -4.760 7.995 1.00 88.00 89 TRP A CA 1
ATOM 660 C C . TRP A 1 89 ? -5.620 -5.741 7.897 1.00 88.00 89 TRP A C 1
ATOM 662 O O . TRP A 1 89 ? -5.001 -6.014 8.920 1.00 88.00 89 TRP A O 1
ATOM 672 N N . SER A 1 90 ? -5.239 -6.187 6.694 1.00 80.62 90 SER A N 1
ATOM 673 C CA . SER A 1 90 ? -4.026 -6.998 6.509 1.00 80.62 90 SER A CA 1
ATOM 674 C C . SER A 1 90 ? -2.762 -6.229 6.893 1.00 80.62 90 SER A C 1
ATOM 676 O O . SER A 1 90 ? -1.917 -6.753 7.613 1.00 80.62 90 SER A O 1
ATOM 678 N N . ALA A 1 91 ? -2.653 -4.957 6.491 1.00 80.94 91 ALA A N 1
ATOM 679 C CA . ALA A 1 91 ? -1.510 -4.120 6.858 1.00 80.94 91 ALA A CA 1
ATOM 680 C C . ALA A 1 91 ? -1.412 -3.860 8.376 1.00 80.94 91 ALA A C 1
ATOM 682 O O . ALA A 1 91 ? -0.310 -3.703 8.903 1.00 80.94 91 ALA A O 1
ATOM 683 N N . LEU A 1 92 ? -2.551 -3.806 9.075 1.00 82.50 92 LEU A N 1
ATOM 684 C CA . LEU A 1 92 ? -2.621 -3.711 10.536 1.00 82.50 92 LEU A CA 1
ATOM 685 C C . LEU A 1 92 ? -2.309 -5.051 11.222 1.00 82.50 92 LEU A C 1
ATOM 687 O O . LEU A 1 92 ? -1.598 -5.062 12.221 1.00 82.50 92 LEU A O 1
ATOM 691 N N . ALA A 1 93 ? -2.765 -6.176 10.672 1.00 78.81 93 ALA A N 1
ATOM 692 C CA . ALA A 1 93 ? -2.422 -7.512 11.166 1.00 78.81 93 ALA A CA 1
ATOM 693 C C . ALA A 1 93 ? -0.916 -7.786 11.089 1.00 78.81 93 ALA A C 1
ATOM 695 O O . ALA A 1 93 ? -0.335 -8.343 12.017 1.00 78.81 93 ALA A O 1
ATOM 696 N N . ASP A 1 94 ? -0.259 -7.333 10.021 1.00 72.94 94 ASP A N 1
ATOM 697 C CA . ASP A 1 94 ? 1.198 -7.413 9.921 1.00 72.94 94 ASP A CA 1
ATOM 698 C C . ASP A 1 94 ? 1.909 -6.565 10.988 1.00 72.94 94 ASP A C 1
ATOM 700 O O . ASP A 1 94 ? 2.955 -6.974 11.494 1.00 72.94 94 ASP A O 1
ATOM 704 N N . LEU A 1 95 ? 1.335 -5.421 11.372 1.00 71.19 95 LEU A N 1
ATOM 705 C CA . LEU A 1 95 ? 1.858 -4.549 12.430 1.00 71.19 95 LEU A CA 1
ATOM 706 C C . LEU A 1 95 ? 1.749 -5.160 13.836 1.00 71.19 95 LEU A C 1
ATOM 708 O O . LEU A 1 95 ? 2.608 -4.901 14.677 1.00 71.19 95 LEU A O 1
ATOM 712 N N . ASP A 1 96 ? 0.718 -5.964 14.092 1.00 62.22 96 ASP A N 1
ATOM 713 C CA . ASP A 1 96 ? 0.446 -6.536 15.416 1.00 62.22 96 ASP A CA 1
ATOM 714 C C . ASP A 1 96 ? 1.376 -7.702 15.787 1.00 62.22 96 ASP A C 1
ATOM 716 O O . ASP A 1 96 ? 1.638 -7.967 16.958 1.00 62.22 96 ASP A O 1
ATOM 720 N N . THR A 1 97 ? 2.014 -8.334 14.796 1.00 50.75 97 THR A N 1
ATOM 721 C CA . THR A 1 97 ? 2.973 -9.433 15.031 1.00 50.75 97 THR A CA 1
ATOM 722 C C . THR A 1 97 ? 4.256 -9.030 15.776 1.00 50.75 97 THR A C 1
ATOM 724 O O . THR A 1 97 ? 5.025 -9.902 16.180 1.00 50.75 97 THR A O 1
ATOM 727 N N . THR A 1 98 ? 4.478 -7.733 16.015 1.00 47.41 98 THR A N 1
ATOM 728 C CA . THR A 1 98 ? 5.573 -7.209 16.852 1.00 47.41 98 THR A CA 1
ATOM 729 C C . THR A 1 98 ? 5.108 -6.677 18.217 1.00 47.41 98 THR A C 1
ATOM 731 O O . THR A 1 98 ? 5.911 -6.080 18.932 1.00 47.41 98 THR A O 1
ATOM 734 N N . GLY A 1 99 ? 3.834 -6.892 18.576 1.00 43.16 99 GLY A N 1
ATOM 735 C CA . GLY A 1 99 ? 3.120 -6.144 19.610 1.00 43.16 99 GLY A CA 1
ATOM 736 C C . GLY A 1 99 ? 2.694 -4.802 19.027 1.00 43.16 99 GLY A C 1
ATOM 737 O O . GLY A 1 99 ? 3.500 -3.868 19.004 1.00 43.16 99 GLY A O 1
ATOM 738 N N . ALA A 1 100 ? 1.482 -4.711 18.462 1.00 44.53 100 ALA A N 1
ATOM 739 C CA . ALA A 1 100 ? 1.034 -3.459 17.859 1.00 44.53 100 ALA A CA 1
ATOM 740 C C . ALA A 1 100 ? 1.104 -2.331 18.894 1.00 44.53 100 ALA A C 1
ATOM 742 O O . ALA A 1 100 ? 0.665 -2.500 20.034 1.00 44.53 100 ALA A O 1
ATOM 743 N N . PRO A 1 101 ? 1.571 -1.134 18.514 1.00 54.28 101 PRO A N 1
ATOM 744 C CA . PRO A 1 101 ? 1.165 0.036 19.254 1.00 54.28 101 PRO A CA 1
ATOM 745 C C . PRO A 1 101 ? -0.351 0.169 19.048 1.00 54.28 101 PRO A C 1
ATOM 747 O O . PRO A 1 101 ? -0.816 0.328 17.918 1.00 54.28 101 PRO A O 1
ATOM 750 N N . ASP A 1 102 ? -1.126 0.131 20.138 1.00 55.69 102 ASP A N 1
ATOM 751 C CA . ASP A 1 102 ? -2.574 0.407 20.132 1.00 55.69 102 ASP A CA 1
ATOM 752 C C . ASP A 1 102 ? -2.908 1.733 19.428 1.00 55.69 102 ASP A C 1
ATOM 754 O O . ASP A 1 102 ? -4.046 1.949 19.031 1.00 55.69 102 ASP A O 1
ATOM 758 N N . ARG A 1 103 ? -1.905 2.603 19.240 1.00 64.19 103 ARG A N 1
ATOM 759 C CA . ARG A 1 103 ? -1.930 3.829 18.444 1.00 64.19 103 ARG A CA 1
ATOM 760 C C . ARG A 1 103 ? -1.084 3.696 17.192 1.00 64.19 103 ARG A C 1
ATOM 762 O O . ARG A 1 103 ? 0.111 3.425 17.272 1.00 64.19 103 ARG A O 1
ATOM 769 N N . PHE A 1 104 ? -1.638 4.075 16.049 1.00 67.88 104 PHE A N 1
ATOM 770 C CA . PHE A 1 104 ? -0.840 4.269 14.842 1.00 67.88 104 PHE A CA 1
ATOM 771 C C . PHE A 1 104 ? -1.039 5.670 14.255 1.00 67.88 104 PHE A C 1
ATOM 773 O O . PHE A 1 104 ? -2.175 6.150 14.125 1.00 67.88 104 PHE A O 1
ATOM 780 N N . PRO A 1 105 ? 0.053 6.350 13.851 1.00 61.03 105 PRO A N 1
ATOM 781 C CA . PRO A 1 105 ? -0.067 7.586 13.106 1.00 61.03 105 PRO A CA 1
ATOM 782 C C . PRO A 1 105 ? -0.616 7.261 11.712 1.00 61.03 105 PRO A C 1
ATOM 784 O O . PRO A 1 105 ? -0.061 6.441 10.974 1.00 61.03 105 PRO A O 1
ATOM 787 N N . GLY A 1 106 ? -1.693 7.946 11.319 1.00 63.12 106 GLY A N 1
ATOM 788 C CA . GLY A 1 106 ? -2.300 7.814 9.988 1.00 63.12 106 GLY A CA 1
ATOM 789 C C . GLY A 1 106 ? -1.304 7.888 8.811 1.00 63.12 106 GLY A C 1
ATOM 790 O O . GLY A 1 106 ? -1.459 7.108 7.871 1.00 63.12 106 GLY A O 1
ATOM 791 N N . PRO A 1 107 ? -0.257 8.745 8.842 1.00 65.62 107 PRO A N 1
ATOM 792 C CA . PRO A 1 107 ? 0.756 8.800 7.784 1.00 65.62 107 PRO A CA 1
ATOM 793 C C . PRO A 1 107 ? 1.601 7.526 7.631 1.00 65.62 107 PRO A C 1
ATOM 795 O O . PRO A 1 107 ? 1.890 7.128 6.505 1.00 65.62 107 PRO A O 1
ATOM 798 N N . GLY A 1 108 ? 1.968 6.865 8.736 1.00 75.19 108 GLY A N 1
ATOM 799 C CA . GLY A 1 108 ? 2.771 5.638 8.694 1.00 75.19 108 GLY A CA 1
ATOM 800 C C . GLY A 1 108 ? 1.997 4.471 8.079 1.00 75.19 108 GLY A C 1
ATOM 801 O O . GLY A 1 108 ? 2.519 3.751 7.227 1.00 75.19 108 GLY A O 1
ATOM 802 N N . LEU A 1 109 ? 0.715 4.342 8.437 1.00 79.81 109 LEU A N 1
ATOM 803 C CA . LEU A 1 109 ? -0.174 3.346 7.836 1.00 79.81 109 LEU A CA 1
ATOM 804 C C . LEU A 1 109 ? -0.455 3.648 6.354 1.00 79.81 109 LEU A C 1
ATOM 806 O O . LEU A 1 109 ? -0.457 2.733 5.535 1.00 79.81 109 LEU A O 1
ATOM 810 N N . ALA A 1 110 ? -0.633 4.923 5.985 1.00 83.94 110 ALA A N 1
ATOM 811 C CA . ALA A 1 110 ? -0.830 5.328 4.591 1.00 83.94 110 ALA A CA 1
ATOM 812 C C . ALA A 1 110 ? 0.364 4.948 3.699 1.00 83.94 110 ALA A C 1
ATOM 814 O O . ALA A 1 110 ? 0.163 4.444 2.594 1.00 83.94 110 ALA A O 1
ATOM 815 N N . GLY A 1 111 ? 1.590 5.140 4.198 1.00 79.75 111 GLY A N 1
ATOM 816 C CA . GLY A 1 111 ? 2.811 4.706 3.517 1.00 79.75 111 GLY A CA 1
ATOM 817 C C . GLY A 1 111 ? 2.870 3.189 3.342 1.00 79.75 111 GLY A C 1
ATOM 818 O O . GLY A 1 111 ? 3.119 2.717 2.238 1.00 79.75 111 GLY A O 1
ATOM 819 N N . ARG A 1 112 ? 2.548 2.424 4.394 1.00 78.50 112 ARG A N 1
ATOM 820 C CA . ARG A 1 112 ? 2.547 0.953 4.343 1.00 78.50 112 ARG A CA 1
ATOM 821 C C . ARG A 1 112 ? 1.497 0.385 3.387 1.00 78.50 112 ARG A C 1
ATOM 823 O O . ARG A 1 112 ? 1.758 -0.607 2.722 1.00 78.50 112 ARG A O 1
ATOM 830 N N . VAL A 1 113 ? 0.322 1.003 3.302 1.00 85.88 113 VAL A N 1
ATOM 831 C CA . VAL A 1 113 ? -0.730 0.578 2.365 1.00 85.88 113 VAL A CA 1
ATOM 832 C C . VAL A 1 113 ? -0.453 1.069 0.937 1.00 85.88 113 VAL A C 1
ATOM 834 O O . VAL A 1 113 ? -0.937 0.468 -0.021 1.00 85.88 113 VAL A O 1
ATOM 837 N N . GLY A 1 114 ? 0.336 2.134 0.774 1.00 86.94 114 GLY A N 1
ATOM 838 C CA . GLY A 1 114 ? 0.598 2.760 -0.519 1.00 86.94 114 GLY A CA 1
ATOM 839 C C . GLY A 1 114 ? -0.555 3.655 -0.974 1.00 86.94 114 GLY A C 1
ATOM 840 O O . GLY A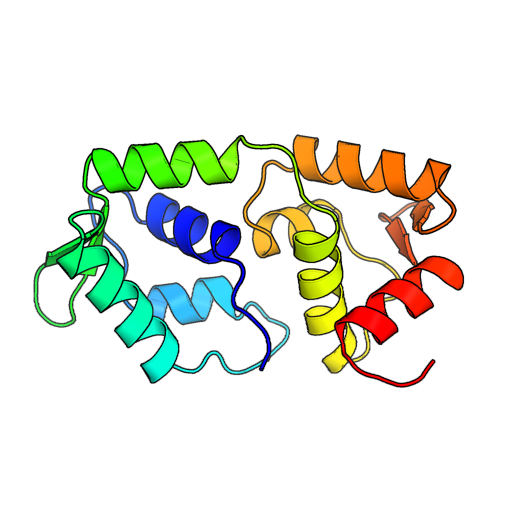 1 114 ? -1.048 3.536 -2.091 1.00 86.94 114 GLY A O 1
ATOM 841 N N . CYS A 1 115 ? -1.055 4.541 -0.116 1.00 89.31 115 CYS A N 1
ATOM 842 C CA . CYS A 1 115 ? -2.146 5.450 -0.483 1.00 89.31 115 CYS A CA 1
ATOM 843 C C . CYS A 1 115 ? -1.897 6.888 -0.003 1.00 89.31 115 CYS A C 1
ATOM 845 O O . CYS A 1 115 ? -1.110 7.103 0.922 1.00 89.31 115 CYS A O 1
ATOM 847 N N . PRO A 1 116 ? -2.601 7.890 -0.561 1.0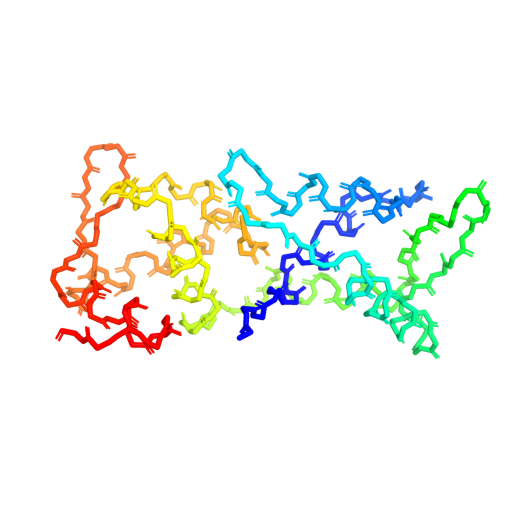0 89.44 116 PRO A N 1
ATOM 848 C CA . PRO A 1 116 ? -2.567 9.246 -0.028 1.00 89.44 116 PRO A CA 1
ATOM 849 C C . PRO A 1 116 ? -2.994 9.296 1.444 1.00 89.44 116 PRO A C 1
ATOM 851 O O . PRO A 1 116 ? -3.975 8.661 1.839 1.00 89.44 116 PRO A O 1
ATOM 854 N N . VAL A 1 117 ? -2.339 10.147 2.243 1.00 87.44 117 VAL A N 1
ATOM 855 C CA . VAL A 1 117 ? -2.698 10.373 3.660 1.00 87.44 117 VAL A CA 1
ATOM 856 C C . VAL A 1 117 ? -4.167 10.778 3.809 1.00 87.44 117 VAL A C 1
ATOM 858 O O . VAL A 1 117 ? -4.848 10.332 4.729 1.00 87.44 117 VAL A O 1
ATOM 861 N N . ARG A 1 118 ? -4.692 11.574 2.867 1.00 88.00 118 ARG A N 1
ATOM 862 C CA . ARG A 1 118 ? -6.111 11.955 2.836 1.00 88.00 118 ARG A CA 1
ATOM 863 C C . ARG A 1 118 ? -7.031 10.741 2.676 1.00 88.00 118 ARG A C 1
ATOM 865 O O . ARG A 1 118 ? -8.042 10.668 3.368 1.00 88.00 118 ARG A O 1
ATOM 872 N N . THR A 1 119 ? -6.685 9.801 1.799 1.00 90.50 119 THR A N 1
ATOM 873 C CA . THR A 1 119 ? -7.464 8.575 1.573 1.00 90.50 119 THR A CA 1
ATOM 874 C C . THR A 1 119 ? -7.471 7.704 2.826 1.00 90.50 119 THR A C 1
ATOM 876 O O . THR A 1 119 ? -8.538 7.264 3.252 1.00 90.50 119 THR A O 1
ATOM 879 N N . MET A 1 120 ? -6.316 7.543 3.480 1.00 90.69 120 MET A N 1
ATOM 880 C CA . MET A 1 120 ? -6.219 6.838 4.762 1.00 90.69 120 MET A CA 1
ATOM 881 C C . MET A 1 120 ? -7.055 7.522 5.853 1.00 90.69 120 MET A C 1
ATOM 883 O O . MET A 1 120 ? -7.816 6.870 6.558 1.00 90.69 120 MET A O 1
ATOM 887 N N . ALA A 1 121 ? -6.997 8.852 5.957 1.00 88.56 121 ALA A N 1
ATOM 888 C CA . ALA A 1 121 ? -7.783 9.595 6.940 1.00 88.56 121 ALA A CA 1
ATOM 889 C C . ALA A 1 121 ? -9.302 9.441 6.736 1.00 88.56 121 ALA A C 1
ATOM 891 O O . ALA A 1 121 ? -10.046 9.375 7.715 1.00 88.56 121 ALA A O 1
ATOM 892 N N . LEU A 1 122 ? -9.772 9.382 5.484 1.00 90.81 122 LEU A N 1
ATOM 893 C CA . LEU A 1 122 ? -11.178 9.105 5.173 1.00 90.81 122 LEU A CA 1
ATOM 894 C C . LEU A 1 122 ? -11.575 7.685 5.586 1.00 90.81 122 LEU A C 1
ATOM 896 O O . LEU A 1 122 ? -12.638 7.506 6.181 1.00 90.81 122 LEU A O 1
ATOM 900 N N . TRP A 1 123 ? -10.711 6.702 5.328 1.00 92.62 123 TRP A N 1
ATOM 901 C CA . TRP A 1 123 ? -10.918 5.331 5.787 1.00 92.62 123 TRP A CA 1
ATOM 902 C C . TRP A 1 123 ? -11.000 5.256 7.317 1.00 92.62 123 TRP A C 1
ATOM 904 O O . TRP A 1 123 ? -11.987 4.739 7.836 1.00 92.62 123 TRP A O 1
ATOM 914 N N . CYS A 1 124 ? -10.061 5.871 8.049 1.00 91.19 124 CYS A N 1
ATOM 915 C CA . CYS A 1 124 ? -10.091 5.881 9.515 1.00 91.19 124 CYS A CA 1
ATOM 916 C C . CYS A 1 124 ? -11.389 6.494 10.059 1.00 91.19 124 CYS A C 1
ATOM 918 O O . CYS A 1 124 ? -12.012 5.932 10.953 1.00 91.19 124 CYS A O 1
ATOM 920 N N . ARG A 1 125 ? -11.848 7.620 9.489 1.00 90.88 125 ARG A N 1
ATOM 921 C CA . ARG A 1 125 ? -13.122 8.247 9.888 1.00 90.88 125 ARG A CA 1
ATOM 922 C C . ARG A 1 125 ? -14.315 7.314 9.683 1.00 90.88 125 ARG A C 1
ATOM 924 O O . ARG A 1 125 ? -15.178 7.255 10.551 1.00 90.88 125 ARG A O 1
ATOM 931 N N . ARG A 1 126 ? -14.359 6.572 8.570 1.00 94.25 126 ARG A N 1
ATOM 932 C CA . ARG A 1 126 ? -15.400 5.561 8.326 1.00 94.25 126 ARG A CA 1
ATOM 933 C C . ARG A 1 126 ? -15.371 4.466 9.392 1.00 94.25 126 ARG A C 1
ATOM 935 O O . ARG A 1 126 ? -16.426 4.091 9.889 1.00 94.25 126 ARG A O 1
ATOM 942 N N . GLN A 1 127 ? -14.185 4.003 9.780 1.00 93.88 127 GLN A N 1
ATOM 943 C CA . GLN A 1 127 ? -14.054 2.961 10.800 1.00 93.88 127 GLN A CA 1
ATOM 944 C C . GLN A 1 127 ? -14.393 3.440 12.215 1.00 93.88 127 GLN A C 1
ATOM 946 O O . GLN A 1 127 ? -14.865 2.643 13.021 1.00 93.88 127 GLN A O 1
ATOM 951 N N . VAL A 1 128 ? -14.240 4.734 12.509 1.00 93.12 128 VAL A N 1
ATOM 952 C CA . VAL A 1 128 ? -14.768 5.322 13.752 1.00 93.12 128 VAL A CA 1
ATOM 953 C C . VAL A 1 128 ? -16.285 5.268 13.788 1.00 93.12 128 VAL A C 1
ATOM 955 O O . VAL A 1 128 ? -16.860 4.842 14.782 1.00 93.12 128 VAL A O 1
ATOM 958 N N . LEU A 1 129 ? -16.941 5.653 12.690 1.00 93.88 129 LEU A N 1
ATOM 959 C CA . LEU A 1 129 ? -18.399 5.563 12.588 1.00 93.88 129 LEU A CA 1
ATOM 960 C C . LEU A 1 129 ? -18.889 4.110 12.685 1.00 93.88 129 LEU A C 1
ATOM 962 O O . LEU A 1 129 ? -19.961 3.864 13.224 1.00 93.88 129 LEU A O 1
ATOM 966 N N . ALA A 1 130 ? -18.090 3.153 12.205 1.00 94.00 130 ALA A N 1
ATOM 967 C CA . ALA A 1 130 ? -18.362 1.720 12.306 1.00 94.00 130 ALA A CA 1
ATOM 968 C C . ALA A 1 130 ? -17.954 1.089 13.656 1.00 94.00 130 ALA A C 1
ATOM 970 O O . ALA A 1 130 ? -18.057 -0.128 13.807 1.00 94.00 130 ALA A O 1
ATOM 971 N N . GLY A 1 131 ? -17.445 1.875 14.614 1.00 94.31 131 GLY A N 1
ATOM 972 C CA . GLY A 1 131 ? -17.047 1.403 15.946 1.00 94.31 131 GLY A CA 1
ATOM 973 C C . GLY A 1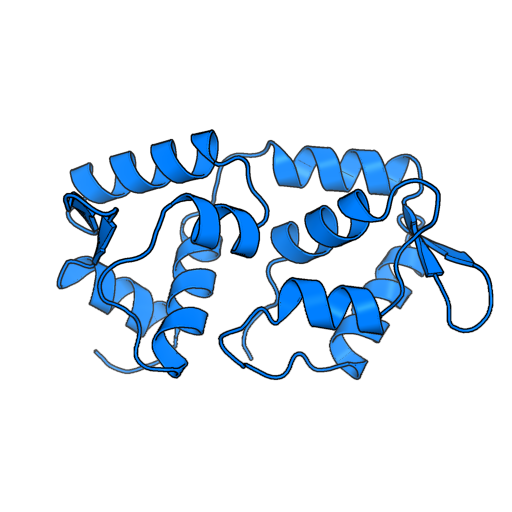 131 ? -15.762 0.569 15.994 1.00 94.31 131 GLY A C 1
ATOM 974 O O . GLY A 1 131 ? -15.431 0.019 17.040 1.00 94.31 131 GLY A O 1
ATOM 975 N N . SER A 1 132 ? -15.018 0.472 14.890 1.00 92.62 132 SER A N 1
ATOM 976 C CA . SER A 1 132 ? -13.784 -0.327 14.793 1.00 92.62 132 SER A CA 1
ATOM 977 C C . SER A 1 132 ? -12.523 0.459 15.174 1.00 92.62 132 SER A C 1
ATOM 979 O O . SER A 1 132 ? -11.505 -0.140 15.511 1.00 92.62 132 SER A O 1
ATOM 981 N N . LEU A 1 133 ? -12.591 1.794 15.150 1.00 91.75 133 LEU A N 1
ATOM 982 C CA . LEU A 1 133 ? -11.529 2.689 15.614 1.00 91.75 133 LEU A CA 1
ATOM 983 C C . LEU A 1 133 ? -12.073 3.757 16.564 1.00 91.75 133 LEU A C 1
ATOM 985 O O . LEU A 1 133 ? -13.233 4.155 16.478 1.00 91.75 133 LEU A O 1
ATOM 989 N N . THR A 1 134 ? -11.202 4.299 17.403 1.00 91.38 134 THR A N 1
ATOM 990 C CA . THR A 1 134 ? -11.422 5.538 18.155 1.00 91.38 134 THR A CA 1
ATOM 991 C C . THR A 1 134 ? -10.339 6.552 17.816 1.00 91.38 134 THR A C 1
ATOM 993 O O . THR A 1 134 ? -9.260 6.217 17.323 1.00 91.38 134 THR A O 1
ATOM 996 N N . ARG A 1 135 ? -10.640 7.837 18.021 1.00 86.44 135 ARG A N 1
ATOM 997 C CA . ARG A 1 135 ? -9.666 8.910 17.816 1.00 86.44 135 ARG A CA 1
ATOM 998 C C . ARG A 1 135 ? -8.929 9.195 19.118 1.00 86.44 135 ARG A C 1
ATOM 1000 O O . ARG A 1 135 ? -9.579 9.413 20.135 1.00 86.44 135 ARG A O 1
ATOM 1007 N N . SER A 1 136 ? -7.605 9.260 19.057 1.00 81.81 136 SER A N 1
ATOM 1008 C CA . SER A 1 136 ? -6.747 9.684 20.165 1.00 81.81 136 SER A CA 1
ATOM 1009 C C . SER A 1 136 ? -6.012 10.985 19.801 1.00 81.81 136 SER A C 1
ATOM 1011 O O . SER A 1 136 ? -6.002 11.373 18.626 1.00 81.81 136 SER A O 1
ATOM 1013 N N . PRO A 1 137 ? -5.416 11.702 20.774 1.00 76.94 137 PRO A N 1
ATOM 1014 C CA . PRO A 1 137 ? -4.656 12.927 20.503 1.00 76.94 137 PRO A CA 1
ATOM 1015 C C . PRO A 1 137 ? -3.522 12.727 19.486 1.00 76.94 137 PRO A C 1
ATOM 1017 O O . PRO A 1 137 ? -3.275 13.603 18.661 1.00 76.94 137 PRO A O 1
ATOM 1020 N N . ASP A 1 138 ? -2.906 11.542 19.496 1.00 74.31 138 ASP A N 1
ATOM 1021 C CA . ASP A 1 138 ? -1.727 11.217 18.686 1.00 74.31 138 ASP A CA 1
ATOM 1022 C C . ASP A 1 138 ? -2.059 10.409 17.416 1.00 74.31 138 ASP A C 1
ATOM 1024 O O . ASP A 1 138 ? -1.165 10.065 16.640 1.00 74.31 138 ASP A O 1
ATOM 1028 N N . GLY A 1 139 ? -3.336 10.083 17.176 1.00 81.62 139 GLY A N 1
ATOM 1029 C CA . GLY A 1 139 ? -3.741 9.309 16.004 1.00 81.62 139 GLY A CA 1
ATOM 1030 C C . GLY A 1 139 ? -5.057 8.554 16.165 1.00 81.62 139 GLY A C 1
ATOM 1031 O O . GLY A 1 139 ? -6.103 9.133 16.469 1.00 81.62 139 GLY A O 1
ATOM 1032 N N . TRP A 1 140 ? -5.005 7.259 15.864 1.00 85.44 140 TRP A N 1
ATOM 1033 C CA . TRP A 1 140 ? -6.151 6.355 15.890 1.00 85.44 140 TRP A CA 1
ATOM 1034 C C . TRP A 1 140 ? -5.826 5.137 16.736 1.00 85.44 140 TRP A C 1
ATOM 1036 O O . TRP A 1 140 ? -4.696 4.651 16.686 1.00 85.44 140 TRP A O 1
ATOM 1046 N N . GLU A 1 141 ? -6.825 4.662 17.471 1.00 87.62 141 GLU A N 1
ATOM 1047 C CA . GLU A 1 141 ? -6.731 3.472 18.306 1.00 87.62 141 GLU A CA 1
ATOM 1048 C C . GLU A 1 141 ? -7.714 2.395 17.855 1.00 87.62 141 GLU A C 1
ATOM 1050 O O . GLU A 1 141 ? -8.819 2.704 17.398 1.00 87.62 141 GLU A O 1
ATOM 1055 N N . LEU A 1 142 ? -7.308 1.128 17.970 1.00 88.38 142 LEU A N 1
ATOM 1056 C CA . LEU A 1 142 ? -8.197 -0.008 17.729 1.00 88.38 142 LEU A CA 1
ATOM 1057 C C . LEU A 1 142 ? -9.166 -0.167 18.901 1.00 88.38 142 LEU A C 1
ATOM 1059 O O . LEU A 1 142 ? -8.765 -0.217 20.063 1.00 88.38 142 LEU A O 1
ATOM 1063 N N . THR A 1 143 ? -10.452 -0.313 18.590 1.00 90.62 143 THR A N 1
ATOM 1064 C CA . THR A 1 143 ? -11.417 -0.803 19.577 1.00 90.62 143 THR A CA 1
ATOM 1065 C C . THR A 1 143 ? -11.304 -2.316 19.714 1.00 90.62 143 THR A C 1
ATOM 1067 O O . THR A 1 143 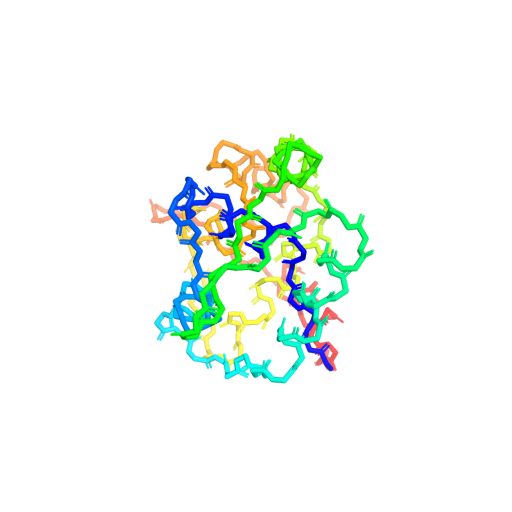? -10.634 -2.988 18.929 1.00 90.62 143 THR A O 1
ATOM 1070 N N . GLU A 1 144 ? -12.037 -2.883 20.667 1.00 90.00 144 GLU A N 1
ATOM 1071 C CA . GLU A 1 144 ? -12.181 -4.333 20.780 1.00 90.00 144 GLU A CA 1
ATOM 1072 C C . GLU A 1 144 ? -12.717 -4.976 19.490 1.00 90.00 144 GLU A C 1
ATOM 1074 O O . GLU A 1 144 ? -12.227 -6.010 19.044 1.00 90.00 144 GLU A O 1
ATOM 1079 N N . GLN A 1 145 ? -13.676 -4.321 18.831 1.00 91.25 145 GLN A N 1
ATOM 1080 C CA . GLN A 1 145 ? -14.169 -4.753 17.526 1.00 91.25 145 GLN A CA 1
ATOM 1081 C C . GLN A 1 145 ? -13.073 -4.678 16.455 1.00 91.25 145 GLN A C 1
ATOM 1083 O O . GLN A 1 145 ? -12.916 -5.619 15.679 1.00 91.25 145 GLN A O 1
ATOM 1088 N N . GLY A 1 146 ? -12.298 -3.589 16.424 1.00 90.06 146 GLY A N 1
ATOM 1089 C CA . GLY A 1 146 ? -11.165 -3.441 15.509 1.00 90.06 146 GLY A CA 1
ATOM 1090 C C . GLY A 1 146 ? -10.121 -4.542 15.690 1.00 90.06 146 GLY A C 1
ATOM 1091 O O . GLY A 1 146 ? -9.690 -5.143 14.707 1.00 90.06 146 GLY A O 1
ATOM 1092 N N . ARG A 1 147 ? -9.773 -4.875 16.939 1.00 87.25 147 ARG A N 1
ATOM 1093 C CA . ARG A 1 147 ? -8.850 -5.976 17.259 1.00 87.25 147 ARG A CA 1
ATOM 1094 C C . ARG A 1 147 ? -9.350 -7.320 16.741 1.00 87.25 147 ARG A C 1
ATOM 1096 O O . ARG A 1 147 ? -8.580 -8.055 16.134 1.00 87.25 147 ARG A O 1
ATOM 1103 N N . ARG A 1 148 ? -10.645 -7.616 16.881 1.00 87.88 148 ARG A N 1
ATOM 1104 C CA . ARG A 1 148 ? -11.237 -8.848 16.325 1.00 87.88 148 ARG A CA 1
ATOM 1105 C C . ARG A 1 148 ? -11.147 -8.911 14.802 1.00 87.88 148 ARG A C 1
ATOM 1107 O O . ARG A 1 148 ? -10.887 -9.980 14.261 1.00 87.88 148 ARG A O 1
ATOM 1114 N N . LEU A 1 149 ? -11.335 -7.787 14.106 1.00 88.81 149 LEU A N 1
ATOM 1115 C CA . LEU A 1 149 ? -11.175 -7.727 12.647 1.00 88.81 149 LEU A CA 1
ATOM 1116 C C . LEU A 1 149 ? -9.724 -7.988 12.230 1.00 88.81 149 LEU A C 1
ATOM 1118 O O . LEU A 1 149 ? -9.482 -8.746 11.294 1.00 88.81 149 LEU A O 1
ATOM 1122 N N . VAL A 1 150 ? -8.766 -7.404 12.951 1.00 86.00 150 VAL A N 1
ATOM 1123 C CA . VAL A 1 150 ? -7.333 -7.638 12.732 1.00 86.00 150 VAL A CA 1
ATOM 1124 C C . VAL A 1 150 ? -6.976 -9.108 12.976 1.00 86.00 150 VAL A C 1
ATOM 1126 O O . VAL A 1 150 ? -6.372 -9.735 12.106 1.00 86.00 150 VAL A O 1
ATOM 1129 N N . ALA A 1 151 ? -7.414 -9.688 14.096 1.00 82.88 151 ALA A N 1
ATOM 1130 C CA . ALA A 1 151 ? -7.181 -11.094 14.432 1.00 82.88 151 ALA A CA 1
ATOM 1131 C C . ALA A 1 151 ? -7.779 -12.052 13.387 1.00 82.88 151 ALA A C 1
ATOM 1133 O O . ALA A 1 151 ? -7.107 -12.985 12.942 1.00 82.88 151 ALA A O 1
ATOM 1134 N N . ALA A 1 152 ? -9.002 -11.773 12.920 1.00 84.25 152 ALA A N 1
ATOM 1135 C CA . ALA A 1 152 ? -9.662 -12.560 11.880 1.00 84.25 152 ALA A CA 1
ATOM 1136 C C . ALA A 1 152 ? -8.868 -12.571 10.564 1.00 84.25 152 ALA A C 1
ATOM 1138 O O . ALA A 1 152 ? -8.748 -13.616 9.926 1.00 84.25 152 ALA A O 1
ATOM 1139 N N . VAL A 1 153 ? -8.286 -11.433 10.171 1.00 81.25 153 VAL A N 1
ATOM 1140 C CA . VAL A 1 153 ? -7.428 -11.340 8.978 1.00 81.25 153 VAL A CA 1
ATOM 1141 C C . VAL A 1 153 ? -6.065 -12.001 9.205 1.00 81.25 153 VAL A C 1
ATOM 1143 O O . VAL A 1 153 ? -5.524 -12.620 8.289 1.00 81.25 153 VAL A O 1
ATOM 1146 N N . ALA A 1 154 ? -5.527 -11.934 10.425 1.00 73.12 154 ALA A N 1
ATOM 1147 C CA . ALA A 1 154 ? -4.287 -12.609 10.805 1.00 73.12 154 ALA A CA 1
ATOM 1148 C C . ALA A 1 154 ? -4.421 -14.145 10.870 1.00 73.12 154 ALA A C 1
ATOM 1150 O O . ALA A 1 154 ? -3.407 -14.846 10.895 1.00 73.12 154 ALA A O 1
ATOM 1151 N N . GLY A 1 155 ? -5.650 -14.672 10.907 1.00 68.00 155 GLY A N 1
ATOM 1152 C CA . GLY A 1 155 ? -5.919 -16.091 11.146 1.00 68.00 155 GLY A CA 1
ATOM 1153 C C . GLY A 1 155 ? -5.659 -16.515 12.595 1.00 68.00 155 GLY A C 1
ATOM 1154 O O . GLY A 1 155 ? -5.393 -17.689 12.847 1.00 68.00 155 GLY A O 1
ATOM 1155 N N . VAL A 1 156 ? -5.706 -15.568 13.538 1.00 56.53 156 VAL A N 1
ATOM 1156 C CA . VAL A 1 156 ? -5.553 -15.815 14.977 1.00 56.53 156 VAL A CA 1
ATOM 1157 C C . VAL A 1 156 ? -6.955 -15.955 15.584 1.00 56.53 156 VAL A C 1
ATOM 1159 O O . VAL A 1 156 ? -7.795 -15.085 15.338 1.00 56.53 156 VAL A O 1
ATOM 1162 N N . PRO A 1 157 ? -7.260 -17.033 16.334 1.00 45.94 157 PRO A N 1
ATOM 1163 C CA . PRO A 1 157 ? -8.544 -17.144 17.018 1.00 45.94 157 PRO A CA 1
ATOM 1164 C C . PRO A 1 157 ? -8.698 -15.997 18.027 1.00 45.94 157 PRO A C 1
ATOM 1166 O O . PRO A 1 157 ? -7.760 -15.700 18.767 1.00 45.94 157 PRO A O 1
ATOM 1169 N N . ALA A 1 158 ? -9.863 -15.343 17.978 1.00 49.25 158 ALA A N 1
ATOM 1170 C CA . ALA A 1 158 ? -10.234 -14.212 18.828 1.00 49.25 158 ALA A CA 1
ATOM 1171 C C . ALA A 1 158 ? -10.346 -14.588 20.311 1.00 49.25 158 ALA A C 1
ATOM 1173 O O . ALA A 1 158 ? -10.719 -15.750 20.599 1.00 49.25 158 ALA A O 1
#

Radius of gyration: 16.45 Å; chains: 1; bounding box: 41×30×41 Å

Secondary structure (DSSP, 8-state):
-----HHHHHHHHHTTGGG-EEHHHHHHHHH-SS-----HHHHHHHHHHHHHTTSEEEETTTTEEEE-HHHHHHHHHHHHSPPPHHHHHHHHHHHHTT---SEE-HHHHHHHHT--HHHHHHHHHHHHHTTSEEEETTEEEE-HHHHHHHHHHHT---

Foldseek 3Di:
DQDQQPLLQLLLQVVCAQVAAALVRSQPQQQPPQGDRDDSVVSVVVLVVCVVVVQWDFDDVVTGTHGDPNVNVVNVCSQPDADDPLLLLSLQLSCPVSPHPQFDALVVSCNNSNYDSVRSVVVQVVCVVVVQWDADPRHIGGDPNVVCSSCVSNVHDD